Protein AF-A0A3D5I0R7-F1 (afdb_monomer_lite)

Sequence (81 aa):
MEIPAQEQKTKKWLKSHLLNDEIELQDLYELEQLDLDLLMAETAEIRSDVENRSRSYGRWCTAGYFLELARIIDRRRQESS

Foldseek 3Di:
DDDDPVQVVDWAWDCQPQVNDIDTLVCLLVDDPVVLVSLLVRLVVCLPDPVNCVVPVPNNVRSVSSNVSSVVNVVVVVVVD

Radius of gyration: 12.53 Å; chains: 1; bounding box: 27×22×32 Å

pLDDT: mean 91.6, std 8.47, range [59.19, 98.44]

Secondary structure (DSSP, 8-state):
-PPPHHHHT---EEEETTTTEEEETTGGGTS-HHHHHHHHHHHHHHHH-HHHHHH-HHHHHHHHHHHHHHHHHHHHHHTT-

Structure (mmCIF, N/CA/C/O backbone):
data_AF-A0A3D5I0R7-F1
#
_entry.id   AF-A0A3D5I0R7-F1
#
loop_
_atom_site.group_PDB
_atom_site.id
_atom_site.type_symbol
_atom_site.label_atom_id
_atom_site.label_alt_id
_atom_site.label_comp_id
_atom_site.label_asym_id
_atom_site.label_entity_id
_atom_site.label_seq_id
_atom_site.pdbx_PDB_ins_code
_atom_site.Cartn_x
_atom_site.Cartn_y
_atom_site.Cartn_z
_atom_site.occupancy
_atom_site.B_iso_or_equiv
_atom_site.auth_seq_id
_atom_site.auth_comp_id
_atom_site.auth_asym_id
_atom_site.auth_atom_id
_atom_site.pdbx_PDB_model_num
ATOM 1 N N . MET A 1 1 ? -7.606 3.782 15.003 1.00 65.38 1 MET A N 1
ATOM 2 C CA . MET A 1 1 ? -6.357 3.354 15.675 1.00 65.38 1 MET A CA 1
ATOM 3 C C . MET A 1 1 ? -5.497 4.593 15.858 1.00 65.38 1 MET A C 1
ATOM 5 O O . MET A 1 1 ? -5.501 5.422 14.960 1.00 65.38 1 MET A O 1
ATOM 9 N N . GLU A 1 2 ? -4.825 4.774 16.993 1.00 75.00 2 GLU A N 1
ATOM 10 C CA . GLU A 1 2 ? -3.887 5.897 17.142 1.00 75.00 2 GLU A CA 1
ATOM 11 C C . GLU A 1 2 ? -2.658 5.652 16.248 1.00 75.00 2 GLU A C 1
ATOM 13 O O . GLU A 1 2 ? -2.055 4.580 16.318 1.00 75.00 2 GLU A O 1
ATOM 18 N N . ILE A 1 3 ? -2.310 6.607 15.377 1.00 74.75 3 ILE A N 1
ATOM 19 C CA . ILE A 1 3 ? -1.159 6.483 14.468 1.00 74.75 3 ILE A CA 1
ATOM 20 C C . ILE A 1 3 ? 0.124 6.778 15.255 1.00 74.75 3 ILE A C 1
ATOM 22 O O . ILE A 1 3 ? 0.238 7.868 15.818 1.00 74.75 3 ILE A O 1
ATOM 26 N N . PRO A 1 4 ? 1.134 5.893 15.276 1.00 78.56 4 PRO A N 1
ATOM 27 C CA . PRO A 1 4 ? 2.392 6.169 15.961 1.00 78.56 4 PRO A CA 1
ATOM 28 C C . PRO A 1 4 ? 3.106 7.413 15.412 1.00 78.56 4 PRO A C 1
ATOM 30 O O . PRO A 1 4 ? 3.204 7.617 14.202 1.00 78.56 4 PRO A O 1
ATOM 33 N N . ALA A 1 5 ? 3.694 8.227 16.294 1.00 76.00 5 ALA A N 1
ATOM 34 C CA . ALA A 1 5 ? 4.323 9.503 15.923 1.00 76.00 5 ALA A CA 1
ATOM 35 C C . ALA A 1 5 ? 5.461 9.383 14.885 1.00 76.00 5 ALA A C 1
ATOM 37 O O . ALA A 1 5 ? 5.753 10.338 14.166 1.00 76.00 5 ALA A O 1
ATOM 38 N N . GLN A 1 6 ? 6.131 8.230 14.799 1.00 73.31 6 GLN A N 1
ATOM 39 C CA . GLN A 1 6 ? 7.143 7.971 13.768 1.00 73.31 6 GLN A CA 1
ATOM 40 C C . GLN A 1 6 ? 6.519 7.839 12.371 1.00 73.31 6 GLN A C 1
ATOM 42 O O . GLN A 1 6 ? 7.114 8.276 11.386 1.00 73.31 6 GLN A O 1
ATOM 47 N N . GLU A 1 7 ? 5.317 7.276 12.297 1.00 73.56 7 GLU A N 1
ATOM 48 C CA . GLU A 1 7 ? 4.587 7.031 11.056 1.00 73.56 7 GLU A CA 1
ATOM 49 C C . GLU A 1 7 ? 3.900 8.316 10.555 1.00 73.56 7 GLU A C 1
ATOM 51 O O . GLU A 1 7 ? 3.881 8.571 9.355 1.00 73.56 7 GLU A O 1
ATOM 56 N N . GLN A 1 8 ? 3.503 9.217 11.464 1.00 75.31 8 GLN A N 1
ATOM 57 C CA . GLN A 1 8 ? 2.947 10.542 11.131 1.00 75.31 8 GLN A CA 1
ATOM 58 C C . GLN A 1 8 ? 3.938 11.495 10.430 1.00 75.31 8 GLN A C 1
ATOM 60 O O . GLN A 1 8 ? 3.539 12.440 9.749 1.00 75.31 8 GLN A O 1
ATOM 65 N N . LYS A 1 9 ? 5.253 11.299 10.603 1.00 77.44 9 LYS A N 1
ATOM 66 C CA . LYS A 1 9 ? 6.278 12.200 10.033 1.00 77.44 9 LYS A CA 1
ATOM 67 C C . LYS A 1 9 ? 6.504 11.985 8.538 1.00 77.44 9 LYS A C 1
ATOM 69 O O . LYS A 1 9 ? 7.078 12.852 7.877 1.00 77.44 9 LYS A O 1
ATOM 74 N N . THR A 1 10 ? 6.098 10.835 8.006 1.00 79.50 10 THR A N 1
ATOM 75 C CA . THR A 1 10 ? 6.408 10.440 6.632 1.00 79.50 10 THR A CA 1
ATOM 76 C C . THR A 1 10 ? 5.245 10.789 5.716 1.00 79.50 10 THR A C 1
ATOM 78 O O . THR A 1 10 ? 4.259 10.067 5.647 1.00 79.50 10 THR A O 1
ATOM 81 N N . LYS A 1 11 ? 5.382 11.894 4.980 1.00 87.94 11 LYS A N 1
ATOM 82 C CA . LYS A 1 11 ? 4.416 12.315 3.960 1.00 87.94 11 LYS A CA 1
ATOM 83 C C . LYS A 1 11 ? 4.799 11.737 2.600 1.00 87.94 11 LYS A C 1
ATOM 85 O O . LYS A 1 11 ? 5.809 12.139 2.009 1.00 87.94 11 LYS A O 1
ATOM 90 N N . LYS A 1 12 ? 4.046 10.741 2.138 1.00 92.69 12 LYS A N 1
ATOM 91 C CA . LYS A 1 12 ? 4.251 10.044 0.861 1.00 92.69 12 LYS A CA 1
ATOM 92 C C . LYS A 1 12 ? 2.897 9.780 0.223 1.00 92.69 12 LYS A C 1
ATOM 94 O O . LYS A 1 12 ? 1.972 9.406 0.928 1.00 92.69 12 LYS A O 1
ATOM 99 N N . TRP A 1 13 ? 2.843 9.906 -1.096 1.00 96.12 13 TRP A N 1
ATOM 100 C CA . TRP A 1 13 ? 1.658 9.619 -1.896 1.00 96.12 13 TRP A CA 1
ATOM 101 C C . TRP A 1 13 ? 1.957 8.495 -2.873 1.00 96.12 13 TRP A C 1
ATOM 103 O O . TRP A 1 13 ? 3.051 8.437 -3.449 1.00 96.12 13 TRP A O 1
ATOM 113 N N . LEU A 1 14 ? 0.985 7.608 -3.049 1.00 96.44 14 LEU A N 1
ATOM 114 C CA . LEU A 1 14 ? 1.004 6.556 -4.049 1.00 96.44 14 LEU A CA 1
ATOM 115 C C . LEU A 1 14 ? -0.259 6.673 -4.894 1.00 96.44 14 LEU A C 1
ATOM 117 O O . LEU A 1 14 ? -1.369 6.523 -4.395 1.00 96.44 14 LEU A O 1
ATOM 121 N N . LYS A 1 15 ? -0.078 6.872 -6.197 1.00 96.88 15 LYS A N 1
ATOM 122 C CA . LYS A 1 15 ? -1.167 6.712 -7.154 1.00 96.88 15 LYS A CA 1
ATOM 123 C C . LYS A 1 15 ? -1.453 5.222 -7.339 1.00 96.88 15 LYS A C 1
ATOM 125 O O . LYS A 1 15 ? -0.658 4.540 -7.991 1.00 96.88 15 LYS A O 1
ATOM 130 N N . SER A 1 16 ? -2.547 4.748 -6.751 1.00 96.62 16 SER A N 1
ATOM 131 C CA . SER A 1 16 ? -3.010 3.367 -6.855 1.00 96.62 16 SER A CA 1
ATOM 132 C C . SER A 1 16 ? -3.865 3.192 -8.105 1.00 96.62 16 SER A C 1
ATOM 134 O O . SER A 1 16 ? -4.837 3.913 -8.337 1.00 96.62 16 SER A O 1
ATOM 136 N N . HIS A 1 17 ? -3.500 2.218 -8.930 1.00 96.44 17 HIS A N 1
ATOM 137 C CA . HIS A 1 17 ? -4.297 1.818 -10.080 1.00 96.44 17 HIS A CA 1
ATOM 138 C C . HIS A 1 17 ? -5.496 0.967 -9.670 1.00 96.44 17 HIS A C 1
ATOM 140 O O . HIS A 1 17 ? -6.546 1.087 -10.297 1.00 96.44 17 HIS A O 1
ATOM 146 N N . LEU A 1 18 ? -5.358 0.139 -8.628 1.00 97.12 18 LEU A N 1
ATOM 147 C CA . LEU A 1 18 ? -6.441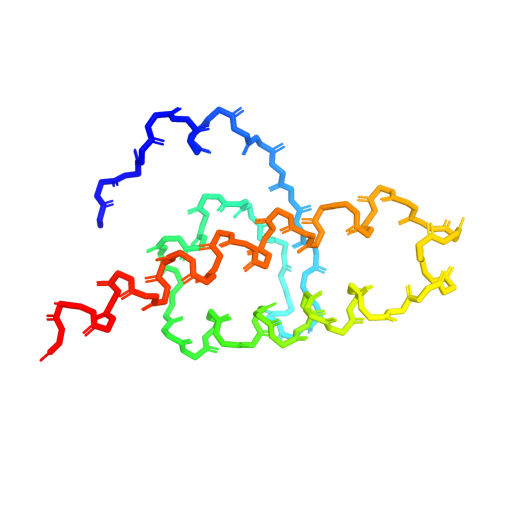 -0.736 -8.174 1.00 97.12 18 LEU A CA 1
ATOM 148 C C . LEU A 1 18 ? -7.534 0.025 -7.419 1.00 97.12 18 LEU A C 1
ATOM 150 O O . LEU A 1 18 ? -8.705 -0.307 -7.575 1.00 97.12 18 LEU A O 1
ATOM 154 N N . LEU A 1 19 ? -7.168 1.066 -6.667 1.00 96.69 19 LEU A N 1
ATOM 155 C CA . LEU A 1 19 ? -8.124 1.927 -5.962 1.00 96.69 19 LEU A CA 1
ATOM 156 C C . LEU A 1 19 ? -8.604 3.114 -6.812 1.00 96.69 19 LEU A C 1
ATOM 158 O O . LEU A 1 19 ? -9.523 3.822 -6.418 1.00 96.69 19 LEU A O 1
ATOM 162 N N . ASN A 1 20 ? -8.005 3.324 -7.992 1.00 96.50 20 ASN A N 1
ATOM 163 C CA . ASN A 1 20 ? -8.279 4.460 -8.877 1.00 96.50 20 ASN A CA 1
ATOM 164 C C . ASN A 1 20 ? -8.194 5.823 -8.156 1.00 96.50 20 ASN A C 1
ATOM 166 O O . ASN A 1 20 ? -8.968 6.738 -8.442 1.00 96.50 20 ASN A O 1
ATOM 170 N N . ASP A 1 21 ? -7.236 5.951 -7.236 1.00 96.25 21 ASP A N 1
ATOM 171 C CA . ASP A 1 21 ? -7.056 7.141 -6.405 1.00 96.25 21 ASP A CA 1
ATOM 172 C C . ASP A 1 21 ? -5.576 7.380 -6.052 1.00 96.25 21 ASP A C 1
ATOM 174 O O . ASP A 1 21 ? -4.709 6.519 -6.249 1.00 96.25 21 ASP A O 1
ATOM 178 N N . GLU A 1 22 ? -5.265 8.576 -5.559 1.00 97.12 22 GLU A N 1
ATOM 179 C CA . GLU A 1 22 ? -3.976 8.907 -4.959 1.00 97.12 22 GLU A CA 1
ATOM 180 C C . GLU A 1 22 ? -4.083 8.864 -3.435 1.00 97.12 22 GLU A C 1
ATOM 182 O O . GLU A 1 22 ? -4.753 9.682 -2.820 1.00 97.12 22 GLU A O 1
ATOM 187 N N . ILE A 1 23 ? -3.382 7.908 -2.832 1.00 97.38 23 ILE A N 1
ATOM 188 C CA . ILE A 1 23 ? -3.475 7.608 -1.404 1.00 97.38 23 ILE A CA 1
ATOM 189 C C . ILE A 1 23 ? -2.285 8.240 -0.681 1.00 97.38 23 ILE A C 1
ATOM 191 O O . ILE A 1 23 ? -1.134 8.000 -1.074 1.00 97.38 23 ILE A O 1
ATOM 195 N N . GLU A 1 24 ? -2.522 9.023 0.376 1.00 96.38 24 GLU A N 1
ATOM 196 C CA . GLU A 1 24 ? -1.467 9.417 1.312 1.00 96.38 24 GLU A CA 1
ATOM 197 C C . GLU A 1 24 ? -1.146 8.242 2.247 1.00 96.38 24 GLU A C 1
ATOM 199 O O . GLU A 1 24 ? -2.011 7.474 2.654 1.00 96.38 24 GLU A O 1
ATOM 204 N N . LEU A 1 25 ? 0.120 8.091 2.638 1.00 95.19 25 LEU A N 1
ATOM 205 C CA . LEU A 1 25 ? 0.577 6.991 3.493 1.00 95.19 25 LEU A CA 1
ATOM 206 C C . LEU A 1 25 ? -0.213 6.866 4.813 1.00 95.19 25 LEU A C 1
ATOM 208 O O . LEU A 1 25 ? -0.327 5.766 5.347 1.00 95.19 25 LEU A O 1
ATOM 212 N N . GLN A 1 26 ? -0.748 7.967 5.347 1.00 92.50 26 GLN A N 1
ATOM 213 C CA . GLN A 1 26 ? -1.552 7.937 6.575 1.00 92.50 26 GLN A CA 1
ATOM 214 C C . GLN A 1 26 ? -2.976 7.422 6.346 1.00 92.50 26 GLN A C 1
ATOM 216 O O . GLN A 1 26 ? -3.530 6.802 7.253 1.00 92.50 26 GLN A O 1
ATOM 221 N N . ASP A 1 27 ? -3.525 7.577 5.142 1.00 95.06 27 ASP A N 1
ATOM 222 C CA . ASP A 1 27 ? -4.891 7.160 4.804 1.00 95.06 27 ASP A CA 1
ATOM 223 C C . ASP A 1 27 ? -5.066 5.637 4.912 1.00 95.06 27 ASP A C 1
ATOM 225 O O . ASP A 1 27 ? -6.170 5.143 5.123 1.00 95.06 27 ASP A O 1
ATOM 229 N N . LEU A 1 28 ? -3.967 4.868 4.877 1.00 95.81 28 LEU A N 1
ATOM 230 C CA . LEU A 1 28 ? -3.964 3.413 5.090 1.00 95.81 28 LEU A CA 1
ATOM 231 C C . LEU A 1 28 ? -4.633 3.002 6.408 1.00 95.81 28 LEU A C 1
ATOM 233 O O . LEU A 1 28 ? -5.170 1.900 6.512 1.00 95.81 28 LEU A O 1
ATOM 237 N N . TYR A 1 29 ? -4.596 3.870 7.421 1.00 94.12 29 TYR A N 1
ATOM 238 C CA . TYR A 1 29 ? -5.256 3.629 8.702 1.00 94.12 29 TYR A CA 1
ATOM 239 C C . TYR A 1 29 ? -6.782 3.641 8.617 1.00 94.12 29 TYR A C 1
ATOM 241 O O . TYR A 1 29 ? -7.436 3.015 9.457 1.00 94.12 29 TYR A O 1
ATOM 249 N N . GLU A 1 30 ? -7.323 4.341 7.625 1.00 94.62 30 GLU A N 1
ATOM 250 C CA . GLU A 1 30 ? -8.753 4.550 7.410 1.00 94.62 30 GLU A CA 1
ATOM 251 C C . GLU A 1 30 ? -9.323 3.625 6.325 1.00 94.62 30 GLU A C 1
ATOM 253 O O . GLU A 1 30 ? -10.532 3.412 6.298 1.00 94.62 30 GLU A O 1
ATOM 258 N N . LEU A 1 31 ? -8.469 3.020 5.487 1.00 96.44 31 LEU A N 1
ATOM 259 C CA . LEU A 1 31 ? -8.889 2.073 4.448 1.00 96.44 31 LEU A CA 1
ATOM 260 C C . LEU A 1 31 ? -9.644 0.869 5.020 1.00 96.44 31 LEU A C 1
ATOM 262 O O . LEU A 1 31 ? -9.234 0.273 6.021 1.00 96.44 31 LEU A O 1
ATOM 266 N N . GLU A 1 32 ? -10.694 0.428 4.330 1.00 96.69 32 GLU A N 1
ATOM 267 C CA . GLU A 1 32 ? -11.325 -0.860 4.616 1.00 96.69 32 GLU A CA 1
ATOM 268 C C . GLU A 1 32 ? -10.349 -2.019 4.358 1.00 96.69 32 GLU A C 1
ATOM 270 O O . GLU A 1 32 ? -9.328 -1.862 3.687 1.00 96.69 32 GLU A O 1
ATOM 275 N N . GLN A 1 33 ? -10.623 -3.206 4.912 1.00 96.50 33 GLN A N 1
ATOM 276 C CA . GLN A 1 33 ? -9.709 -4.344 4.747 1.00 96.50 33 GLN A CA 1
ATOM 277 C C . GLN A 1 33 ? -9.512 -4.716 3.273 1.00 96.50 33 GLN A C 1
ATOM 279 O O . GLN A 1 33 ? -8.383 -4.944 2.860 1.00 96.50 33 GLN A O 1
ATOM 284 N N . LEU A 1 34 ? -10.583 -4.702 2.475 1.00 97.44 34 LEU A N 1
ATOM 285 C CA . LEU A 1 34 ? -10.499 -5.006 1.047 1.00 97.44 34 LEU A CA 1
ATOM 286 C C . LEU A 1 34 ? -9.581 -4.025 0.302 1.00 97.44 34 LEU A C 1
ATOM 288 O O . LEU A 1 34 ? -8.744 -4.449 -0.492 1.00 97.44 34 LEU A O 1
ATOM 292 N N . ASP A 1 35 ? -9.700 -2.728 0.581 1.00 98.31 35 ASP A N 1
ATOM 293 C CA . ASP A 1 35 ? -8.869 -1.706 -0.062 1.00 98.31 35 ASP A CA 1
ATOM 294 C C . ASP A 1 35 ? -7.407 -1.809 0.382 1.00 98.31 35 ASP A C 1
ATOM 296 O O . ASP A 1 35 ? -6.491 -1.655 -0.430 1.00 98.31 35 ASP A O 1
ATOM 300 N N . LEU A 1 36 ? -7.179 -2.133 1.659 1.00 98.06 36 LEU A N 1
ATOM 301 C CA . LEU A 1 36 ? -5.847 -2.409 2.187 1.00 98.06 36 LEU A CA 1
ATOM 302 C C . LEU A 1 36 ? -5.215 -3.628 1.492 1.00 98.06 36 LEU A C 1
ATOM 304 O O . LEU A 1 36 ? -4.048 -3.564 1.100 1.00 98.06 36 LEU A O 1
ATOM 308 N N . ASP A 1 37 ? -5.983 -4.698 1.275 1.00 98.25 37 ASP A N 1
ATOM 309 C CA . ASP A 1 37 ? -5.532 -5.910 0.583 1.00 98.25 37 ASP A CA 1
ATOM 310 C C . ASP A 1 37 ? -5.174 -5.621 -0.887 1.00 98.25 37 ASP A C 1
ATOM 312 O O . ASP A 1 37 ? -4.131 -6.066 -1.380 1.00 98.25 37 ASP A O 1
ATOM 316 N N . LEU A 1 38 ? -5.995 -4.828 -1.588 1.00 98.44 38 LEU A N 1
ATOM 317 C CA . LEU A 1 38 ? -5.716 -4.384 -2.959 1.00 98.44 38 LEU A CA 1
ATOM 318 C C . LEU A 1 38 ? -4.434 -3.545 -3.024 1.00 98.44 38 LEU A C 1
ATOM 320 O O . LEU A 1 38 ? -3.559 -3.799 -3.856 1.00 98.44 38 LEU A O 1
ATOM 324 N N . LEU A 1 39 ? -4.276 -2.587 -2.110 1.00 98.25 39 LEU A N 1
ATOM 325 C CA . LEU A 1 39 ? -3.076 -1.760 -2.013 1.00 98.25 39 LEU A CA 1
ATOM 326 C C . LEU A 1 39 ? -1.823 -2.607 -1.730 1.00 98.25 39 LEU A C 1
ATOM 328 O O . LEU A 1 39 ? -0.757 -2.371 -2.308 1.00 98.25 39 LEU A O 1
ATOM 332 N N . MET A 1 40 ? -1.935 -3.621 -0.868 1.00 98.25 40 MET A N 1
ATOM 333 C CA . MET A 1 40 ? -0.855 -4.571 -0.593 1.00 98.25 40 MET A CA 1
ATOM 334 C C . MET A 1 40 ? -0.475 -5.381 -1.833 1.00 98.25 40 MET A C 1
ATOM 336 O O . MET A 1 40 ? 0.717 -5.550 -2.097 1.00 98.25 40 MET A O 1
ATOM 340 N N . ALA A 1 41 ? -1.453 -5.849 -2.611 1.00 98.44 41 ALA A N 1
ATOM 341 C CA . ALA A 1 41 ? -1.202 -6.580 -3.849 1.00 98.44 41 ALA A CA 1
ATOM 342 C C . ALA A 1 41 ? -0.465 -5.709 -4.882 1.00 98.44 41 ALA A C 1
ATOM 344 O O . ALA A 1 41 ? 0.594 -6.103 -5.375 1.00 98.44 41 ALA A O 1
ATOM 345 N N . GLU A 1 42 ? -0.960 -4.495 -5.143 1.00 98.00 42 GLU A N 1
ATOM 346 C CA . GLU A 1 42 ? -0.346 -3.567 -6.101 1.00 98.00 42 GLU A CA 1
ATOM 347 C C . GLU A 1 42 ? 1.076 -3.170 -5.681 1.00 98.00 42 GLU A C 1
ATOM 349 O O . GLU A 1 42 ? 2.016 -3.170 -6.482 1.00 98.00 42 GLU A O 1
ATOM 354 N N . THR A 1 43 ? 1.272 -2.841 -4.404 1.00 97.81 43 THR A N 1
ATOM 355 C CA . THR A 1 43 ? 2.597 -2.458 -3.910 1.00 97.81 43 THR A CA 1
ATOM 356 C C . THR A 1 43 ? 3.567 -3.635 -3.913 1.00 97.81 43 THR A C 1
ATOM 358 O O . THR A 1 43 ? 4.739 -3.439 -4.239 1.00 97.81 43 THR A O 1
ATOM 361 N N . ALA A 1 44 ? 3.113 -4.860 -3.633 1.00 97.88 44 ALA A N 1
ATOM 362 C CA . ALA A 1 44 ? 3.931 -6.063 -3.773 1.00 97.88 44 ALA A CA 1
ATOM 363 C C . ALA A 1 44 ? 4.357 -6.306 -5.230 1.00 97.88 44 ALA A C 1
ATOM 365 O O . ALA A 1 44 ? 5.531 -6.601 -5.472 1.00 97.88 44 ALA A O 1
ATOM 366 N N . GLU A 1 45 ? 3.455 -6.110 -6.193 1.00 96.94 45 GLU A N 1
ATOM 367 C CA . GLU A 1 45 ? 3.758 -6.209 -7.623 1.00 96.94 45 GLU A CA 1
ATOM 368 C C . GLU A 1 45 ? 4.842 -5.199 -8.027 1.00 96.94 45 GLU A C 1
ATOM 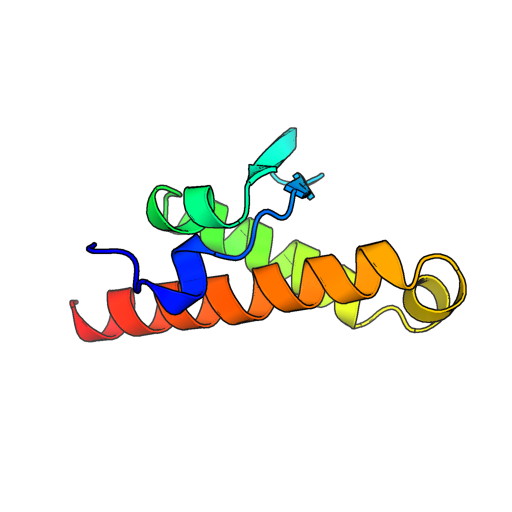370 O O . GLU A 1 45 ? 5.903 -5.598 -8.518 1.00 96.94 45 GLU A O 1
ATOM 375 N N . ILE A 1 46 ? 4.658 -3.911 -7.699 1.00 95.38 46 ILE A N 1
ATOM 376 C CA . ILE A 1 46 ? 5.652 -2.853 -7.964 1.00 95.38 46 ILE A CA 1
ATOM 377 C C . ILE A 1 46 ? 7.014 -3.210 -7.352 1.00 95.38 46 ILE A C 1
ATOM 379 O O . ILE A 1 46 ? 8.061 -2.943 -7.943 1.00 95.38 46 ILE A O 1
ATOM 383 N N . ARG A 1 47 ? 7.020 -3.800 -6.152 1.00 95.31 47 ARG A N 1
ATOM 384 C CA . ARG A 1 47 ? 8.246 -4.174 -5.435 1.00 95.31 47 ARG A CA 1
ATOM 385 C C . ARG A 1 47 ? 8.959 -5.374 -6.044 1.00 95.31 47 ARG A C 1
ATOM 387 O O . ARG A 1 47 ? 10.185 -5.445 -5.923 1.00 95.31 47 ARG A O 1
ATOM 394 N N . SER A 1 48 ? 8.217 -6.276 -6.679 1.00 94.50 48 SER A N 1
ATOM 395 C CA . SER A 1 48 ? 8.756 -7.451 -7.363 1.00 94.50 48 SER A CA 1
ATOM 396 C C . SER A 1 48 ? 9.382 -7.124 -8.725 1.00 94.50 48 SER A C 1
ATOM 398 O O . SER A 1 48 ? 10.284 -7.836 -9.167 1.00 94.50 48 SER A O 1
ATOM 400 N N . ASP A 1 49 ? 8.982 -6.012 -9.350 1.00 91.69 49 ASP A N 1
ATOM 401 C CA . ASP A 1 49 ? 9.511 -5.578 -10.642 1.00 91.69 49 ASP A CA 1
ATOM 402 C C . ASP A 1 49 ? 10.886 -4.886 -10.502 1.00 91.69 49 ASP A C 1
ATOM 404 O O . ASP A 1 49 ? 11.024 -3.698 -10.179 1.00 91.69 49 ASP A O 1
ATOM 408 N N . VAL A 1 50 ? 11.943 -5.658 -10.764 1.00 85.50 50 VAL A N 1
ATOM 409 C CA . VAL A 1 50 ? 13.337 -5.189 -10.737 1.00 85.50 50 VAL A CA 1
ATOM 410 C C . VAL A 1 50 ? 13.685 -4.246 -11.893 1.00 85.50 50 VAL A C 1
ATOM 412 O O . VAL A 1 50 ? 14.603 -3.433 -11.750 1.00 85.50 50 VAL A O 1
ATOM 415 N N . GLU A 1 51 ? 12.959 -4.296 -13.013 1.00 86.94 51 GLU A N 1
ATOM 416 C CA . GLU A 1 51 ? 13.114 -3.308 -14.083 1.00 86.94 51 GLU A CA 1
ATOM 417 C C . GLU A 1 51 ? 12.501 -1.973 -13.664 1.00 86.94 51 GLU A C 1
ATOM 419 O O . GLU A 1 51 ? 13.089 -0.914 -13.885 1.00 86.94 51 GLU A O 1
ATOM 424 N N . ASN A 1 52 ? 11.358 -1.997 -12.981 1.00 78.38 52 ASN A N 1
ATOM 425 C CA . ASN A 1 52 ? 10.761 -0.792 -12.417 1.00 78.38 52 ASN A CA 1
ATOM 426 C C . ASN A 1 52 ? 11.662 -0.164 -11.345 1.00 78.38 52 ASN A C 1
ATOM 428 O O . ASN A 1 52 ? 11.812 1.055 -11.307 1.00 78.38 52 ASN A O 1
ATOM 432 N N . ARG A 1 53 ? 12.373 -0.971 -10.544 1.00 86.31 53 ARG A N 1
ATOM 433 C CA . ARG A 1 53 ? 13.402 -0.453 -9.622 1.00 86.31 53 ARG A CA 1
ATOM 434 C C . ARG A 1 53 ? 14.466 0.385 -10.337 1.00 86.31 53 ARG A C 1
ATOM 436 O O . ARG A 1 53 ? 14.882 1.407 -9.790 1.00 86.31 53 ARG A O 1
ATOM 443 N N . SER A 1 54 ? 14.929 -0.044 -11.513 1.00 85.81 54 SER A N 1
ATOM 444 C CA . SER A 1 54 ? 15.966 0.679 -12.263 1.00 85.81 54 SER A CA 1
ATOM 445 C C . SER A 1 54 ? 15.408 1.897 -13.007 1.00 85.81 54 SER A C 1
ATOM 447 O O . SER A 1 54 ? 16.077 2.927 -13.065 1.00 85.81 54 SER A O 1
ATOM 449 N N . ARG A 1 55 ? 14.170 1.818 -13.512 1.00 89.75 55 ARG A N 1
ATOM 450 C CA . ARG A 1 55 ? 13.496 2.904 -14.250 1.00 89.75 55 ARG A CA 1
ATOM 451 C C . ARG A 1 55 ? 12.898 3.986 -13.348 1.00 89.75 55 ARG A C 1
ATOM 453 O O . ARG A 1 55 ? 12.878 5.153 -13.725 1.00 89.75 55 ARG A O 1
ATOM 460 N N . SER A 1 56 ? 12.396 3.618 -12.170 1.00 89.12 56 SER A N 1
ATOM 461 C CA . SER A 1 56 ? 11.708 4.514 -11.237 1.00 89.12 56 SER A CA 1
ATOM 462 C C . SER A 1 56 ? 11.983 4.134 -9.781 1.00 89.12 56 SER A C 1
ATOM 464 O O . SER A 1 56 ? 11.106 3.702 -9.027 1.00 89.12 56 SER A O 1
ATOM 466 N N . TYR A 1 57 ? 13.229 4.352 -9.351 1.00 90.75 57 TYR A N 1
ATOM 467 C CA . TYR A 1 57 ? 13.656 4.069 -7.978 1.00 90.75 57 TYR A CA 1
ATOM 468 C C . TYR A 1 57 ? 12.772 4.759 -6.924 1.00 90.75 57 TYR A C 1
ATOM 470 O O . TYR A 1 57 ? 12.447 4.165 -5.900 1.00 90.75 57 TYR A O 1
ATOM 478 N N . GLY A 1 58 ? 12.318 5.988 -7.202 1.00 92.00 58 GLY A N 1
ATOM 479 C CA . GLY A 1 58 ? 11.407 6.727 -6.325 1.00 92.00 58 GLY A CA 1
ATOM 480 C C . GLY A 1 58 ? 10.075 6.005 -6.104 1.00 92.00 58 GLY A C 1
ATOM 481 O O . GLY A 1 58 ? 9.690 5.794 -4.955 1.00 92.00 58 GLY A O 1
ATOM 482 N N . ARG A 1 59 ? 9.405 5.563 -7.180 1.00 92.94 59 ARG A N 1
ATOM 483 C CA . ARG A 1 59 ? 8.145 4.803 -7.086 1.00 92.94 59 ARG A CA 1
ATOM 484 C C . ARG A 1 59 ? 8.363 3.462 -6.388 1.00 92.94 59 ARG A C 1
ATOM 486 O O . ARG A 1 59 ? 7.579 3.100 -5.515 1.00 92.94 59 ARG A O 1
ATOM 493 N N . TRP A 1 60 ? 9.455 2.770 -6.712 1.00 93.56 60 TRP A N 1
ATOM 494 C CA . TRP A 1 60 ? 9.818 1.497 -6.085 1.00 93.56 60 TRP A CA 1
ATOM 495 C C . TRP A 1 60 ? 10.072 1.631 -4.574 1.00 93.56 60 TRP A C 1
ATOM 497 O O . TRP A 1 60 ? 9.675 0.762 -3.793 1.00 93.56 60 TRP A O 1
ATOM 507 N N . CYS A 1 61 ? 10.704 2.723 -4.133 1.00 93.12 61 CYS A N 1
ATOM 508 C CA . CYS A 1 61 ? 10.869 3.043 -2.715 1.00 93.12 61 CYS A CA 1
ATOM 509 C C . CYS A 1 61 ? 9.538 3.401 -2.048 1.00 93.12 61 CYS A C 1
ATOM 511 O O . CYS A 1 61 ? 9.249 2.857 -0.986 1.00 93.12 61 CYS A O 1
ATOM 513 N N . THR A 1 62 ? 8.718 4.265 -2.658 1.00 95.00 62 THR A N 1
ATOM 514 C CA . THR A 1 62 ? 7.406 4.647 -2.109 1.00 95.00 62 THR A CA 1
ATOM 515 C C . THR A 1 6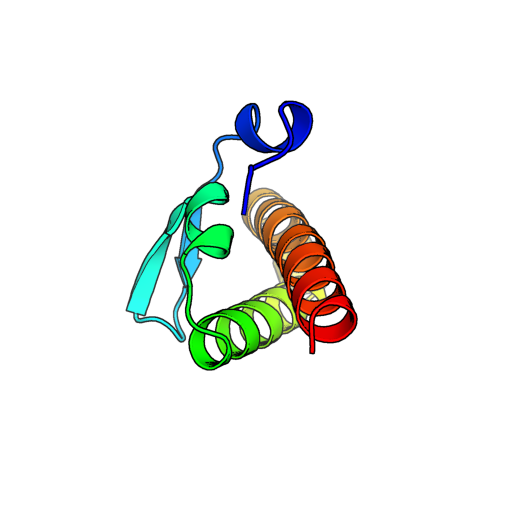2 ? 6.500 3.433 -1.918 1.00 95.00 62 THR A C 1
ATOM 517 O O . THR A 1 62 ? 5.976 3.254 -0.825 1.00 95.00 62 THR A O 1
ATOM 520 N N . ALA A 1 63 ? 6.410 2.534 -2.903 1.00 96.38 63 ALA A N 1
ATOM 521 C CA . ALA A 1 63 ? 5.661 1.283 -2.762 1.00 96.38 63 ALA A CA 1
ATOM 522 C C . ALA A 1 63 ? 6.145 0.428 -1.575 1.00 96.38 63 ALA A C 1
ATOM 524 O O . ALA A 1 63 ? 5.352 -0.263 -0.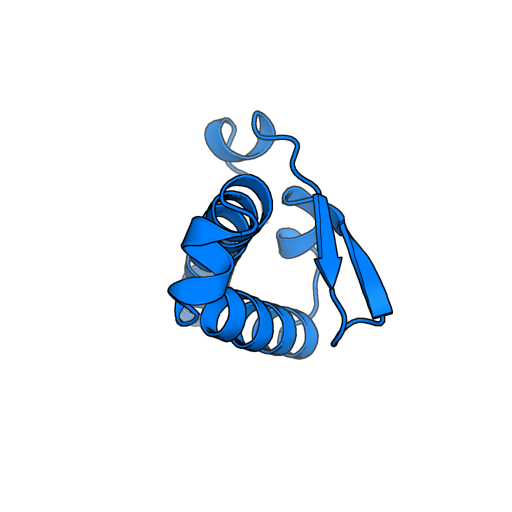950 1.00 96.38 63 ALA A O 1
ATOM 525 N N . GLY A 1 64 ? 7.434 0.502 -1.223 1.00 95.69 64 GLY A N 1
ATOM 526 C CA . GLY A 1 64 ? 7.987 -0.201 -0.063 1.00 95.69 64 GLY A CA 1
ATOM 527 C C . GLY A 1 64 ? 7.480 0.350 1.270 1.00 95.69 64 GLY A C 1
ATOM 528 O O . GLY A 1 64 ? 7.159 -0.434 2.156 1.00 95.69 64 GLY A O 1
ATOM 529 N N . TYR A 1 65 ? 7.363 1.676 1.398 1.00 95.12 65 TYR A N 1
ATOM 530 C CA . TYR A 1 65 ? 6.773 2.303 2.588 1.00 95.12 65 TYR A CA 1
ATOM 531 C C . TYR A 1 65 ? 5.307 1.906 2.762 1.00 95.12 65 TYR A C 1
ATOM 533 O O . TYR A 1 65 ? 4.905 1.527 3.858 1.00 95.12 65 TYR A O 1
ATOM 541 N N . PHE A 1 66 ? 4.536 1.957 1.673 1.00 97.38 66 PHE A N 1
ATOM 542 C CA . PHE A 1 66 ? 3.123 1.586 1.678 1.00 97.38 66 PHE A CA 1
ATOM 543 C C . PHE A 1 66 ? 2.930 0.102 2.013 1.00 97.38 66 PHE A C 1
ATOM 545 O O . PHE A 1 66 ? 2.137 -0.217 2.891 1.00 97.38 66 PHE A O 1
ATOM 552 N N . LEU A 1 67 ? 3.700 -0.797 1.387 1.00 97.81 67 LEU A N 1
ATOM 553 C CA . LEU A 1 67 ? 3.607 -2.237 1.642 1.00 97.81 67 LEU A CA 1
ATOM 554 C C . LEU A 1 67 ? 3.939 -2.595 3.096 1.00 97.81 67 LEU A C 1
ATOM 556 O O . LEU A 1 67 ? 3.261 -3.427 3.696 1.00 97.81 67 LEU A O 1
ATOM 560 N N . GLU A 1 68 ? 4.988 -1.995 3.663 1.00 96.50 68 GLU A N 1
ATOM 561 C CA . GLU A 1 68 ? 5.376 -2.273 5.048 1.00 96.50 68 GLU A CA 1
ATOM 562 C C . GLU A 1 68 ? 4.329 -1.754 6.037 1.00 96.50 68 GLU A C 1
ATOM 564 O O . GLU A 1 68 ? 3.923 -2.485 6.940 1.00 96.50 68 GLU A O 1
ATOM 569 N N . LEU A 1 69 ? 3.836 -0.527 5.840 1.00 95.88 69 LEU A N 1
ATOM 570 C CA . LEU A 1 69 ? 2.807 0.032 6.710 1.00 95.88 69 LEU A CA 1
ATOM 571 C C . LEU A 1 69 ? 1.490 -0.750 6.614 1.00 95.88 69 LEU A C 1
ATOM 573 O O . LEU A 1 69 ? 0.894 -1.069 7.642 1.00 95.88 69 LEU A O 1
ATOM 577 N N . ALA A 1 70 ? 1.069 -1.128 5.407 1.00 97.12 70 ALA A N 1
ATOM 578 C CA . ALA A 1 70 ? -0.142 -1.916 5.219 1.00 97.12 70 ALA A CA 1
ATOM 579 C C . ALA A 1 70 ? -0.063 -3.271 5.946 1.00 97.12 70 ALA A C 1
ATOM 581 O O . ALA A 1 70 ? -1.002 -3.645 6.640 1.00 97.12 70 ALA A O 1
ATOM 582 N N . ARG A 1 71 ? 1.095 -3.950 5.913 1.00 96.94 71 ARG A N 1
ATOM 583 C CA . ARG A 1 71 ? 1.335 -5.191 6.681 1.00 96.94 71 ARG A CA 1
ATOM 584 C C . ARG A 1 71 ? 1.286 -4.989 8.191 1.00 96.94 71 ARG A C 1
ATOM 586 O O . ARG A 1 71 ? 0.828 -5.870 8.917 1.00 96.94 71 ARG A O 1
ATOM 593 N N . ILE 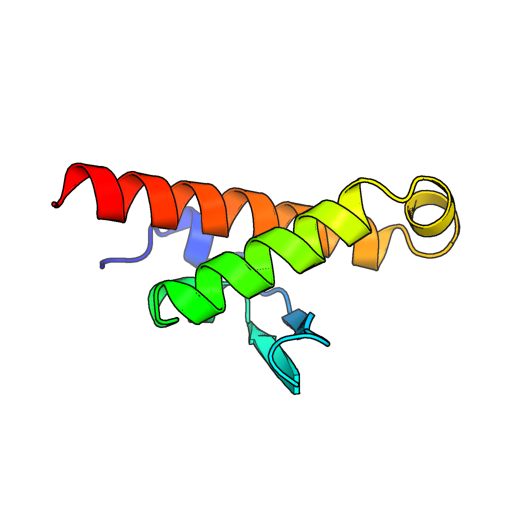A 1 72 ? 1.804 -3.863 8.678 1.00 95.19 72 ILE A N 1
ATOM 594 C CA . ILE A 1 72 ? 1.737 -3.512 10.099 1.00 95.19 72 ILE A CA 1
ATOM 595 C C . ILE A 1 72 ? 0.274 -3.324 10.518 1.00 95.19 72 ILE A C 1
ATOM 597 O O . ILE A 1 72 ? -0.132 -3.858 11.550 1.00 95.19 72 ILE A O 1
ATOM 601 N N . ILE A 1 73 ? -0.515 -2.596 9.725 1.00 95.06 73 ILE A N 1
ATOM 602 C CA . ILE A 1 73 ? -1.938 -2.351 9.991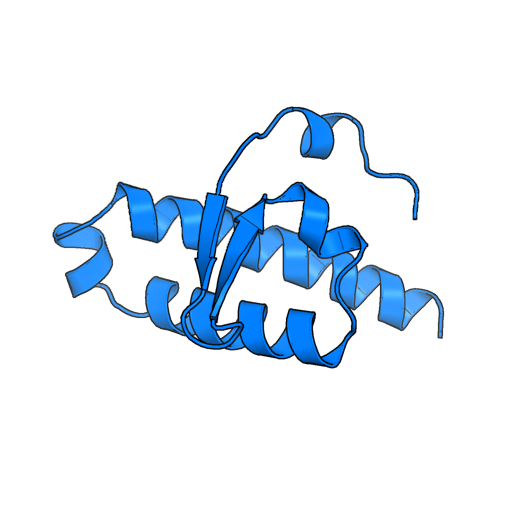 1.00 95.06 73 ILE A CA 1
ATOM 603 C C . ILE A 1 73 ? -2.731 -3.661 9.950 1.00 95.06 73 ILE A C 1
ATOM 605 O O . ILE A 1 73 ? -3.464 -3.944 10.896 1.00 95.06 73 ILE A O 1
ATOM 609 N N . ASP A 1 74 ? -2.540 -4.473 8.910 1.00 96.62 74 ASP A N 1
ATOM 610 C CA . ASP A 1 74 ? -3.185 -5.779 8.747 1.00 96.62 74 ASP A CA 1
ATOM 611 C C . ASP A 1 74 ? -2.927 -6.697 9.954 1.00 96.62 74 ASP A C 1
ATOM 613 O O . ASP A 1 74 ? -3.864 -7.192 10.582 1.00 96.62 74 ASP A O 1
ATOM 617 N N . ARG A 1 75 ? -1.662 -6.821 10.385 1.00 96.00 75 ARG A N 1
ATOM 618 C CA . ARG A 1 75 ? -1.310 -7.600 11.583 1.00 96.00 75 ARG A CA 1
ATOM 619 C C . ARG A 1 75 ? -2.034 -7.097 12.833 1.00 96.00 75 ARG A C 1
ATOM 621 O O . ARG A 1 75 ? -2.589 -7.897 13.580 1.00 96.00 75 ARG A O 1
ATOM 628 N N . ARG A 1 76 ? -2.061 -5.779 13.062 1.00 94.25 76 ARG A N 1
ATOM 629 C CA . ARG A 1 76 ? -2.738 -5.193 14.234 1.00 94.25 76 ARG A CA 1
ATOM 630 C C . ARG A 1 76 ? -4.254 -5.447 14.212 1.00 94.25 76 ARG A C 1
ATOM 632 O O . ARG A 1 76 ? -4.856 -5.606 15.273 1.00 94.25 76 ARG A O 1
ATOM 639 N N . ARG A 1 77 ? -4.879 -5.489 13.027 1.00 94.38 77 ARG A N 1
ATOM 640 C CA . ARG A 1 77 ? -6.306 -5.835 12.863 1.00 94.38 77 ARG A CA 1
ATOM 641 C C . ARG A 1 77 ? -6.576 -7.300 13.203 1.00 94.38 77 ARG A C 1
ATOM 643 O O . ARG A 1 77 ? -7.549 -7.585 13.897 1.00 94.38 77 ARG A O 1
ATOM 650 N N . GLN A 1 78 ? -5.692 -8.202 12.779 1.00 92.50 78 GLN A N 1
ATOM 651 C CA . GLN A 1 78 ? -5.778 -9.632 13.093 1.00 92.50 78 GLN A CA 1
ATOM 652 C C . GLN A 1 78 ? -5.580 -9.917 14.588 1.00 92.50 78 GLN A C 1
ATOM 654 O O . GLN A 1 78 ? -6.266 -10.766 15.135 1.00 92.50 78 GLN A O 1
ATOM 659 N N . GLU A 1 79 ? -4.697 -9.183 15.271 1.00 91.62 79 GLU A N 1
ATOM 660 C CA . GLU A 1 79 ? -4.503 -9.294 16.729 1.00 91.62 79 GLU A CA 1
ATOM 661 C C . GLU A 1 79 ? -5.699 -8.769 17.548 1.00 91.62 79 GLU A C 1
ATOM 663 O O . GLU A 1 79 ? -5.812 -9.066 18.737 1.00 91.62 79 GLU A O 1
ATOM 668 N N . SER A 1 80 ? -6.580 -7.980 16.924 1.00 77.19 80 SER A N 1
ATOM 669 C CA . SER A 1 80 ? -7.767 -7.385 17.555 1.00 77.19 80 SER A CA 1
ATOM 670 C C . SER A 1 80 ? -9.069 -8.152 17.271 1.00 77.19 80 SER A C 1
ATOM 672 O O . SER A 1 80 ? -10.121 -7.726 17.751 1.00 77.19 80 SER A O 1
ATOM 674 N N . SER A 1 81 ? -9.009 -9.230 16.478 1.00 59.19 81 SER A N 1
ATOM 675 C CA . SER A 1 81 ? -10.150 -10.071 16.066 1.00 59.19 81 SER A CA 1
ATOM 676 C C . SER A 1 81 ? -10.146 -11.411 16.794 1.00 59.19 81 SER A C 1
ATOM 678 O O . SER A 1 81 ? -11.250 -11.880 17.148 1.00 59.19 81 SER A O 1
#